Protein AF-A0A920VVQ1-F1 (afdb_monomer)

Radius of gyration: 16.25 Å; Cα contacts (8 Å, |Δi|>4): 184; chains: 1; bounding box: 41×33×40 Å

Secondary structure (DSSP, 8-state):
-HHHHHHHHHHHHHHSHHHHHHHHHHHHHHHHHHHHHHTTT--BGGGS-SSSEEEEE-TTSS--HHHHHHHHHHTT---EE---TT--S-TTT-SEEEEE-HHHHHTT--HHHHHHHHHHHHHTT--

Sequence (127 aa):
MHVIAAKAVCFKEALEPEFTSYQTQVLKNANTMCQVFQERGVEIVSKGTKNHMFLVDLINKEITGKDVEESLGRANITLNKNAVPNDPQSRFVTSGLRIGTPAITTRGFKEKEASQVAKWIWMCLKI

Nearest PDB structures (foldseek):
  1eqb-assembly2_D  TM=9.821E-01  e=5.594E-17  Escherichia coli
  1dfo-assembly1_B  TM=9.816E-01  e=6.387E-17  Escherichia coli
  3gbx-assembly1_A  TM=9.906E-01  e=1.512E-16  Salmonella enterica subsp. enterica serovar Typhimurium
  3gbx-assembly1_B  TM=9.900E-01  e=2.933E-16  Salmonella enterica subsp. enterica serovar Typhimurium
  5vc2-assembly1_B  TM=9.784E-01  e=1.699E-13  Helicobacter pylori G27

Structure (mmCIF, N/CA/C/O backbone):
data_AF-A0A920VVQ1-F1
#
_entry.id   AF-A0A920VVQ1-F1
#
loop_
_atom_site.group_PDB
_atom_site.id
_atom_site.type_symbol
_atom_site.label_atom_id
_atom_site.label_alt_id
_atom_site.label_comp_id
_atom_site.label_asym_id
_atom_site.label_entity_id
_atom_site.label_seq_id
_atom_site.pdbx_PDB_ins_code
_atom_site.Cartn_x
_atom_site.Cartn_y
_atom_site.Cartn_z
_atom_site.occupancy
_atom_site.B_iso_or_equiv
_atom_site.auth_seq_id
_atom_site.auth_comp_id
_atom_site.auth_asym_id
_atom_site.auth_atom_id
_atom_site.pdbx_PDB_model_num
ATOM 1 N N . MET A 1 1 ? -26.927 21.850 2.075 1.00 74.94 1 MET A N 1
ATOM 2 C CA . MET A 1 1 ? -27.135 21.350 3.457 1.00 74.94 1 MET A CA 1
ATOM 3 C C . MET A 1 1 ? -26.804 19.865 3.629 1.00 74.94 1 MET A C 1
ATOM 5 O O . MET A 1 1 ? -26.037 19.568 4.530 1.00 74.94 1 MET A O 1
ATOM 9 N N . HIS A 1 2 ? -27.280 18.944 2.776 1.00 95.88 2 HIS A N 1
ATOM 10 C CA . HIS A 1 2 ? -27.042 17.492 2.939 1.00 95.88 2 HIS A CA 1
ATOM 11 C C . HIS A 1 2 ? -25.552 17.080 3.025 1.00 95.88 2 HIS A C 1
ATOM 13 O O . HIS A 1 2 ? -25.189 16.307 3.904 1.00 95.88 2 HIS A O 1
ATOM 19 N N . VAL A 1 3 ?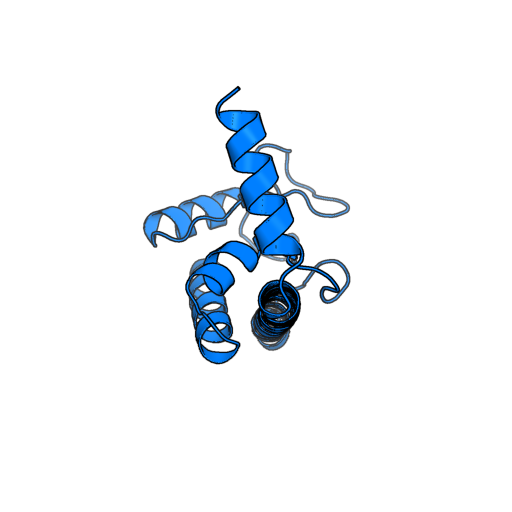 -24.659 17.657 2.204 1.00 97.94 3 VAL A N 1
ATOM 20 C CA . VAL A 1 3 ? -23.204 17.376 2.279 1.00 97.94 3 VAL A CA 1
ATOM 21 C C . VAL A 1 3 ? -22.576 17.861 3.591 1.00 97.94 3 VAL A C 1
ATOM 23 O O . VAL A 1 3 ? -21.662 17.228 4.109 1.00 97.94 3 VAL A O 1
ATOM 26 N N . ILE A 1 4 ? -23.054 18.982 4.142 1.00 98.31 4 ILE A N 1
ATOM 27 C CA . ILE A 1 4 ? -22.541 19.523 5.411 1.00 98.31 4 ILE A CA 1
ATOM 28 C C . ILE A 1 4 ? -22.903 18.571 6.552 1.00 98.31 4 ILE A C 1
ATOM 30 O O . ILE A 1 4 ? -22.038 18.226 7.351 1.00 98.31 4 ILE A O 1
ATOM 34 N N . ALA A 1 5 ? -24.149 18.089 6.575 1.00 98.25 5 ALA A N 1
ATOM 35 C CA . ALA A 1 5 ? -24.589 17.091 7.543 1.00 98.25 5 ALA A CA 1
ATOM 36 C C . ALA A 1 5 ? -23.775 15.789 7.430 1.00 98.25 5 ALA A C 1
ATOM 38 O O . ALA A 1 5 ? -23.293 15.288 8.440 1.00 98.25 5 ALA A O 1
ATOM 39 N N . ALA A 1 6 ? -23.535 15.290 6.211 1.00 98.38 6 ALA A N 1
ATOM 40 C CA . ALA A 1 6 ? -22.703 14.104 5.997 1.00 98.38 6 ALA A CA 1
ATOM 41 C C . ALA A 1 6 ? -21.269 14.288 6.529 1.00 98.38 6 ALA A C 1
ATOM 43 O O . ALA A 1 6 ? -20.757 13.423 7.231 1.00 98.38 6 ALA A O 1
ATOM 44 N N . LYS A 1 7 ? -20.637 15.444 6.275 1.00 98.25 7 LYS A N 1
ATOM 45 C CA . LYS A 1 7 ? -19.305 15.753 6.824 1.00 98.25 7 LYS A CA 1
ATOM 46 C C . LYS A 1 7 ? -19.299 15.788 8.353 1.00 98.25 7 LYS A C 1
ATOM 48 O O . LYS A 1 7 ? -18.347 15.301 8.950 1.00 98.25 7 LYS A O 1
ATOM 53 N N . ALA A 1 8 ? -20.346 16.330 8.980 1.00 98.44 8 ALA A N 1
ATOM 54 C CA . ALA A 1 8 ? -20.471 16.331 10.438 1.00 98.44 8 ALA A CA 1
ATOM 55 C C . ALA A 1 8 ? -20.513 14.902 11.009 1.00 98.44 8 ALA A C 1
ATOM 57 O O . ALA A 1 8 ? -19.852 14.632 12.009 1.00 98.44 8 ALA A O 1
ATOM 58 N N . VAL A 1 9 ? -21.215 13.979 10.339 1.00 98.31 9 VAL A N 1
ATOM 59 C CA . VAL A 1 9 ? -21.207 12.549 10.696 1.00 98.31 9 VAL A CA 1
ATOM 60 C C . VAL A 1 9 ? -19.803 11.958 10.550 1.00 98.31 9 VAL A C 1
ATOM 62 O O . VAL A 1 9 ? -19.305 11.371 11.505 1.00 98.31 9 VAL A O 1
ATOM 65 N N . CYS A 1 10 ? -19.118 12.190 9.424 1.00 98.19 10 CYS A N 1
ATOM 66 C CA . CYS A 1 10 ? -17.750 11.695 9.228 1.00 98.19 10 CYS A CA 1
ATOM 67 C C . CYS A 1 10 ? -16.769 12.222 10.288 1.00 98.19 10 CYS A C 1
ATOM 69 O O . CYS A 1 10 ? -15.900 11.481 10.735 1.00 98.19 10 CYS A O 1
ATOM 71 N N . PHE A 1 11 ? -16.889 13.489 10.702 1.00 98.50 11 PHE A N 1
ATOM 72 C CA . PHE A 1 11 ? -16.040 14.041 11.762 1.00 98.50 11 PHE A CA 1
ATOM 73 C C . PHE A 1 11 ? -16.333 13.423 13.124 1.00 98.50 11 PHE A C 1
ATOM 75 O O . PHE A 1 1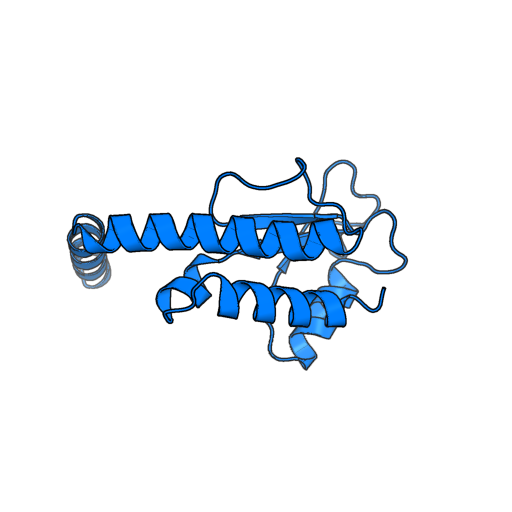1 ? -15.394 13.182 13.874 1.00 98.50 11 PHE A O 1
ATOM 82 N N . LYS A 1 12 ? -17.604 13.138 13.431 1.00 98.25 12 LYS A N 1
ATOM 83 C CA . LYS A 1 12 ? -17.960 12.405 14.646 1.00 98.25 12 LYS A CA 1
ATOM 84 C C . LYS A 1 12 ? -17.321 11.014 14.640 1.00 98.25 12 LYS A C 1
ATOM 86 O O . LYS A 1 12 ? -16.611 10.692 15.579 1.00 98.25 12 LYS A O 1
ATOM 91 N N . GLU A 1 13 ? -17.507 10.240 13.570 1.00 98.12 13 GLU A N 1
ATOM 92 C CA . GLU A 1 13 ? -16.910 8.901 13.436 1.00 98.12 13 GLU A CA 1
ATOM 93 C C . GLU A 1 13 ? -15.378 8.935 13.525 1.00 98.12 13 GLU A C 1
ATOM 95 O O . GLU A 1 13 ? -14.778 8.069 14.151 1.00 98.12 13 GLU A O 1
ATOM 100 N N . ALA A 1 14 ? -14.736 9.959 12.952 1.00 98.19 14 ALA A N 1
ATOM 101 C CA . ALA A 1 14 ? -13.284 10.116 12.997 1.00 98.19 14 ALA A CA 1
ATOM 102 C C . ALA A 1 14 ? -12.723 10.408 14.404 1.00 98.19 14 ALA A C 1
ATOM 104 O O . ALA A 1 14 ? -11.525 10.222 14.622 1.00 98.19 14 ALA A O 1
ATOM 105 N N . LEU A 1 15 ? -13.559 10.880 15.336 1.00 98.31 15 LEU A N 1
ATOM 106 C CA . LEU A 1 15 ? -13.185 11.135 16.730 1.00 98.31 15 LEU A CA 1
ATOM 107 C C . LEU A 1 15 ? -13.347 9.902 17.631 1.00 98.31 15 LEU A C 1
ATOM 109 O O . LEU A 1 15 ? -12.851 9.919 18.757 1.00 98.31 15 LEU A O 1
ATOM 113 N N . GLU A 1 16 ? -14.009 8.844 17.159 1.00 98.31 16 GLU A N 1
ATOM 114 C CA . GLU A 1 16 ? -14.215 7.627 17.945 1.00 98.31 16 GLU A CA 1
ATOM 115 C C . GLU A 1 16 ? -12.901 6.815 18.083 1.00 98.31 16 GLU A C 1
ATOM 117 O O . GLU A 1 16 ? -12.086 6.769 17.147 1.00 98.31 16 GLU A O 1
ATOM 122 N N . PRO A 1 17 ? -12.656 6.134 19.221 1.00 98.25 17 PRO A N 1
ATOM 123 C CA . PRO A 1 17 ? -11.448 5.325 19.441 1.00 98.25 17 PRO A CA 1
ATOM 124 C C . PRO A 1 17 ? -11.209 4.248 18.368 1.00 98.25 17 PRO A C 1
ATOM 126 O O . PRO A 1 17 ? -10.066 3.932 18.010 1.00 98.25 17 PRO A O 1
ATOM 129 N N . GLU A 1 18 ? -12.284 3.701 17.810 1.00 97.56 18 GLU A N 1
ATOM 130 C CA . GLU A 1 18 ? -12.266 2.711 16.737 1.00 97.56 18 GLU A CA 1
ATOM 131 C C . GLU A 1 18 ? -11.617 3.272 15.471 1.00 97.56 18 GLU A C 1
ATOM 133 O O . GLU A 1 18 ? -10.914 2.536 14.774 1.00 97.56 18 GLU A O 1
ATOM 138 N N . PHE A 1 19 ? -11.763 4.572 15.193 1.00 98.38 19 PHE A N 1
ATOM 139 C CA . PHE A 1 19 ? -11.121 5.204 14.042 1.00 98.38 19 PHE A CA 1
ATOM 140 C C . PHE A 1 19 ? -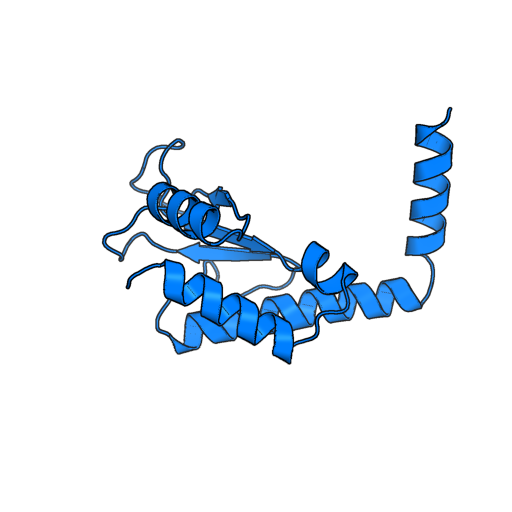9.597 5.250 14.197 1.00 98.38 19 PHE A C 1
ATOM 142 O O . PHE A 1 19 ? -8.864 5.022 13.234 1.00 98.38 19 PHE A O 1
ATOM 149 N N . THR A 1 20 ? -9.093 5.443 15.420 1.00 98.19 20 THR A N 1
ATOM 150 C CA . THR A 1 20 ? -7.648 5.355 15.710 1.00 98.19 20 THR A CA 1
ATOM 151 C C . THR A 1 20 ? -7.124 3.934 15.486 1.00 98.19 20 THR A C 1
ATOM 153 O O . THR A 1 20 ? -6.062 3.735 14.882 1.00 98.19 20 THR A O 1
ATOM 156 N N . SER A 1 21 ? -7.892 2.929 15.913 1.00 98.25 21 SER A N 1
ATOM 157 C CA . SER A 1 21 ? -7.571 1.517 15.669 1.00 98.25 21 SER A CA 1
ATOM 158 C C . SER A 1 21 ? -7.577 1.192 14.171 1.00 98.25 21 SER A C 1
ATOM 160 O O . SER A 1 21 ? -6.648 0.554 13.669 1.00 98.25 21 SER A O 1
ATOM 162 N N . TYR A 1 22 ? -8.568 1.702 13.436 1.00 98.56 22 TYR A N 1
ATOM 163 C CA . TYR A 1 22 ? -8.659 1.599 11.981 1.00 98.56 22 TYR A CA 1
ATOM 164 C C . TYR A 1 22 ? -7.439 2.222 11.288 1.00 98.56 22 TYR A C 1
ATOM 166 O O . TYR A 1 22 ? -6.787 1.550 10.491 1.00 98.56 22 TYR A O 1
ATOM 174 N N . GLN A 1 23 ? -7.058 3.454 11.633 1.00 98.62 23 GLN A N 1
ATOM 175 C CA . GLN A 1 23 ? -5.900 4.125 11.028 1.00 98.62 23 GLN A CA 1
ATOM 176 C C . GLN A 1 23 ? -4.586 3.398 11.335 1.00 98.62 23 GLN A C 1
ATOM 178 O O . GLN A 1 23 ? -3.718 3.288 10.469 1.00 98.62 23 GLN A O 1
ATOM 183 N N . THR A 1 24 ? -4.457 2.822 12.532 1.00 98.56 24 THR A N 1
ATOM 184 C CA . THR A 1 24 ? -3.319 1.957 12.870 1.00 98.56 24 THR A CA 1
ATOM 185 C C . THR A 1 24 ? -3.276 0.727 11.958 1.00 98.56 24 THR A C 1
ATOM 187 O O . THR A 1 24 ? -2.212 0.373 11.448 1.00 98.56 24 THR A O 1
ATOM 190 N N . GLN A 1 25 ? -4.425 0.098 11.689 1.00 98.81 25 GLN A N 1
ATOM 191 C CA . GLN A 1 25 ? -4.511 -1.038 10.770 1.00 98.81 25 GLN A CA 1
ATOM 192 C C . GLN A 1 25 ? -4.198 -0.645 9.318 1.00 98.81 25 GLN A C 1
ATOM 194 O O . GLN A 1 25 ? -3.526 -1.404 8.621 1.00 98.81 25 GLN A O 1
ATOM 199 N N . VAL A 1 26 ? -4.603 0.549 8.869 1.00 98.88 26 VAL A N 1
ATOM 200 C CA . VAL A 1 26 ? -4.259 1.083 7.537 1.00 98.88 26 VAL A CA 1
ATOM 201 C C . VAL A 1 26 ? -2.739 1.12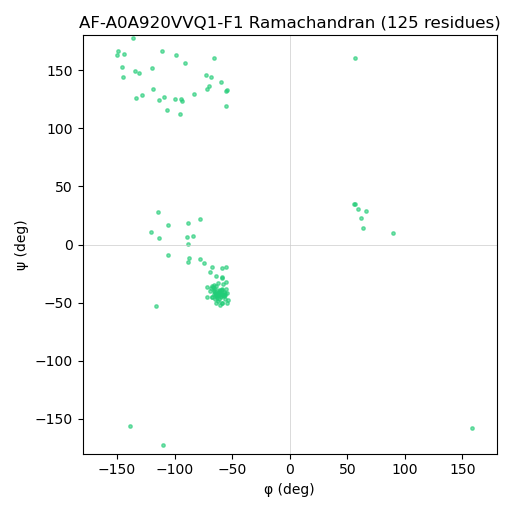1 7.351 1.00 98.88 26 VAL A C 1
ATOM 203 O O . VAL A 1 26 ? -2.233 0.644 6.330 1.00 98.88 26 VAL A O 1
ATOM 206 N N . LEU A 1 27 ? -2.007 1.629 8.350 1.00 98.69 27 LEU A N 1
ATOM 207 C CA . LEU A 1 27 ? -0.541 1.686 8.331 1.00 98.69 27 LEU A CA 1
ATOM 208 C C . LEU A 1 27 ? 0.094 0.293 8.364 1.00 98.69 27 LEU A C 1
ATOM 210 O O . LEU A 1 27 ? 1.041 0.037 7.617 1.00 98.69 27 LEU A O 1
ATOM 214 N N . LYS A 1 28 ? -0.419 -0.618 9.200 1.00 98.75 28 LYS A N 1
ATOM 215 C CA . LYS A 1 28 ? 0.061 -2.009 9.255 1.00 98.75 28 LYS A CA 1
ATOM 216 C C . LYS A 1 28 ? -0.091 -2.694 7.903 1.00 98.75 28 LYS A C 1
ATOM 218 O O . LYS A 1 28 ? 0.890 -3.193 7.365 1.00 98.75 28 LYS A O 1
ATOM 223 N N . ASN A 1 29 ? -1.279 -2.609 7.307 1.00 98.88 29 ASN A N 1
ATOM 224 C CA . ASN A 1 29 ? -1.558 -3.176 5.993 1.00 98.88 29 ASN A CA 1
ATOM 225 C C . ASN A 1 29 ? -0.628 -2.591 4.920 1.00 98.88 29 ASN A C 1
ATOM 227 O O . ASN A 1 29 ? -0.104 -3.344 4.104 1.00 98.88 29 ASN A O 1
ATOM 231 N N . ALA A 1 30 ? -0.382 -1.274 4.924 1.00 98.75 30 ALA A N 1
ATOM 232 C CA . ALA A 1 30 ? 0.503 -0.642 3.942 1.00 98.75 30 ALA A CA 1
ATOM 233 C C . ALA A 1 30 ? 1.944 -1.164 4.059 1.00 98.75 30 ALA A C 1
ATOM 235 O O . ALA A 1 30 ? 2.547 -1.534 3.052 1.00 98.75 30 ALA A O 1
ATOM 236 N N . ASN A 1 31 ? 2.464 -1.279 5.284 1.00 98.50 31 ASN A N 1
ATOM 237 C CA . ASN A 1 31 ? 3.789 -1.845 5.537 1.00 98.50 31 ASN A CA 1
ATOM 238 C C . ASN A 1 31 ? 3.878 -3.326 5.147 1.00 98.50 31 ASN A C 1
ATOM 240 O O . ASN A 1 31 ? 4.839 -3.723 4.492 1.00 98.50 31 ASN A O 1
ATOM 244 N N . THR A 1 32 ? 2.868 -4.132 5.481 1.00 98.62 32 THR A N 1
ATOM 245 C CA . THR A 1 32 ? 2.816 -5.546 5.084 1.00 98.62 32 THR A CA 1
ATOM 246 C C . THR A 1 32 ? 2.804 -5.706 3.566 1.00 98.62 32 THR A C 1
ATOM 248 O O . THR A 1 32 ? 3.512 -6.556 3.032 1.00 98.62 32 THR A O 1
ATOM 251 N N . MET A 1 33 ? 2.033 -4.886 2.846 1.00 98.62 33 MET A N 1
ATOM 252 C CA . MET A 1 33 ? 2.029 -4.926 1.384 1.00 98.62 33 MET A CA 1
ATOM 253 C C . MET A 1 33 ? 3.393 -4.525 0.809 1.00 98.62 33 MET A C 1
ATOM 255 O O . MET A 1 33 ? 3.885 -5.233 -0.064 1.00 98.62 33 MET A O 1
ATOM 259 N N . CYS A 1 34 ? 4.040 -3.466 1.319 1.00 98.12 34 CYS A N 1
ATOM 260 C CA . CYS A 1 34 ? 5.405 -3.094 0.919 1.00 98.12 34 CYS A CA 1
ATOM 261 C C . CYS A 1 34 ? 6.391 -4.260 1.065 1.00 98.12 34 CYS A C 1
ATOM 263 O O . CYS A 1 34 ? 7.125 -4.553 0.123 1.00 98.12 34 CYS A O 1
ATOM 265 N N . GLN A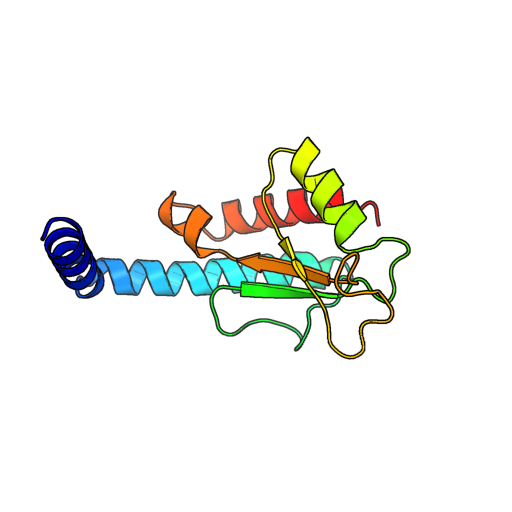 1 35 ? 6.378 -4.945 2.213 1.00 98.00 35 GLN A N 1
ATOM 266 C CA . GLN A 1 35 ? 7.264 -6.083 2.479 1.00 98.00 35 GLN A CA 1
ATOM 267 C C . GLN A 1 35 ? 7.097 -7.189 1.433 1.00 98.00 35 GLN A C 1
ATOM 269 O O . GLN A 1 35 ? 8.088 -7.675 0.899 1.00 98.00 35 GLN A O 1
ATOM 274 N N . VAL A 1 36 ? 5.856 -7.517 1.055 1.00 98.06 36 VAL A N 1
ATOM 275 C CA . VAL A 1 36 ? 5.576 -8.527 0.018 1.00 98.06 36 VAL A CA 1
ATOM 276 C C . VAL A 1 36 ? 6.251 -8.192 -1.314 1.00 98.06 36 VAL A C 1
ATOM 278 O O . VAL A 1 36 ? 6.764 -9.102 -1.969 1.00 98.06 36 VAL A O 1
ATOM 281 N N . PHE A 1 37 ? 6.254 -6.920 -1.722 1.00 96.88 37 PHE A N 1
ATOM 282 C CA . PHE A 1 37 ? 6.926 -6.473 -2.947 1.00 96.88 37 PHE A CA 1
ATOM 283 C C . PHE A 1 37 ? 8.453 -6.496 -2.806 1.00 96.88 37 PHE A C 1
ATOM 285 O O . PHE A 1 37 ? 9.137 -7.019 -3.686 1.00 96.88 37 PHE A O 1
ATOM 292 N N . GLN A 1 38 ? 8.984 -5.998 -1.687 1.00 96.00 38 GLN A N 1
ATOM 293 C CA . GLN A 1 38 ? 10.428 -5.961 -1.427 1.00 96.00 38 GLN A CA 1
ATOM 294 C C . GLN A 1 38 ? 11.044 -7.366 -1.370 1.00 96.00 38 GLN A C 1
ATOM 296 O O . GLN A 1 38 ? 12.071 -7.612 -1.997 1.00 96.00 38 GLN A O 1
ATOM 301 N N . GLU A 1 39 ? 10.376 -8.318 -0.712 1.00 96.69 39 GLU A N 1
ATOM 302 C CA . GLU A 1 39 ? 10.764 -9.739 -0.679 1.00 96.69 39 GLU A CA 1
ATOM 303 C C . GLU A 1 39 ? 10.836 -10.381 -2.073 1.00 96.69 39 GLU A C 1
ATOM 305 O O . GLU A 1 39 ? 11.468 -11.420 -2.247 1.00 96.69 39 GLU A O 1
ATOM 310 N N . ARG A 1 40 ? 10.180 -9.781 -3.073 1.00 94.44 40 ARG A N 1
ATOM 311 C CA . ARG A 1 40 ? 10.117 -10.262 -4.462 1.00 94.44 40 ARG A CA 1
ATOM 312 C C . ARG A 1 40 ? 10.977 -9.432 -5.414 1.00 94.44 40 ARG A C 1
ATOM 314 O O . ARG A 1 40 ? 10.775 -9.490 -6.624 1.00 94.44 40 ARG A O 1
ATOM 321 N N . GLY A 1 41 ? 11.916 -8.646 -4.884 1.00 92.56 41 GLY A N 1
ATOM 322 C CA . GLY A 1 41 ? 12.847 -7.853 -5.692 1.00 92.56 41 GLY A CA 1
ATOM 323 C C . GLY A 1 41 ? 12.165 -6.739 -6.491 1.00 92.56 41 GLY A C 1
ATOM 324 O O . GLY A 1 41 ? 12.612 -6.396 -7.591 1.00 92.56 41 GLY A O 1
ATOM 325 N N . VAL A 1 42 ? 11.049 -6.214 -5.978 1.00 93.69 42 VAL A N 1
ATOM 326 C CA . VAL A 1 42 ? 10.374 -5.041 -6.537 1.00 93.69 42 VAL A CA 1
ATOM 327 C C . VAL A 1 42 ? 10.748 -3.815 -5.716 1.00 93.69 42 VAL A C 1
ATOM 329 O O . VAL A 1 42 ? 10.566 -3.785 -4.498 1.00 93.69 42 VAL A O 1
ATOM 332 N N . GLU A 1 43 ? 11.261 -2.800 -6.404 1.00 94.75 43 GLU A N 1
ATOM 333 C CA . GLU A 1 43 ? 11.666 -1.545 -5.788 1.00 94.75 43 GLU A CA 1
ATOM 334 C C . GLU A 1 43 ? 10.442 -0.732 -5.359 1.00 94.75 43 GLU A C 1
ATOM 336 O O . GLU A 1 43 ? 9.473 -0.557 -6.104 1.00 94.75 43 GLU A O 1
ATOM 341 N N . ILE A 1 44 ? 10.499 -0.223 -4.130 1.00 97.12 44 ILE A N 1
ATOM 342 C CA . ILE A 1 44 ? 9.512 0.707 -3.585 1.00 97.12 44 ILE A CA 1
ATOM 343 C C . ILE A 1 44 ? 10.187 2.065 -3.475 1.00 97.12 44 ILE A C 1
ATOM 345 O O . ILE A 1 44 ? 11.233 2.190 -2.829 1.00 97.12 44 ILE A O 1
ATOM 349 N N . VAL A 1 45 ? 9.577 3.101 -4.053 1.00 96.12 45 VAL A N 1
ATOM 350 C CA . VAL A 1 45 ? 10.077 4.475 -3.919 1.00 96.12 45 VAL A CA 1
ATOM 351 C C . VAL A 1 45 ? 10.214 4.793 -2.433 1.00 96.12 45 VAL A C 1
ATOM 353 O O . VAL A 1 45 ? 9.310 4.519 -1.647 1.00 96.12 45 VAL A O 1
ATOM 356 N N . SER A 1 46 ? 11.351 5.363 -2.028 1.00 95.00 46 SER A N 1
ATOM 357 C CA . SER A 1 46 ? 11.710 5.637 -0.623 1.00 95.00 46 SER A CA 1
ATOM 358 C C . SER A 1 46 ? 11.876 4.409 0.293 1.00 95.00 46 SER A C 1
ATOM 360 O O . SER A 1 46 ? 11.997 4.567 1.507 1.00 95.00 46 SER A O 1
ATOM 362 N N . LYS A 1 47 ? 11.978 3.198 -0.279 1.00 95.44 47 LYS A N 1
ATOM 363 C CA . LYS A 1 47 ? 12.288 1.926 0.407 1.00 95.44 47 LYS A CA 1
ATOM 364 C C . LYS A 1 47 ? 11.265 1.494 1.466 1.00 95.44 47 LYS A C 1
ATOM 366 O O . LYS A 1 47 ? 11.592 0.717 2.362 1.00 95.44 47 LYS A O 1
ATOM 371 N N . GLY A 1 48 ? 10.028 1.974 1.369 1.00 95.50 48 GLY A N 1
ATOM 372 C CA . GLY A 1 48 ? 8.943 1.608 2.276 1.00 95.50 48 GLY A CA 1
ATOM 373 C C . GLY A 1 48 ? 7.835 2.654 2.296 1.00 95.50 48 GLY A C 1
ATOM 374 O O . GLY A 1 48 ? 7.686 3.440 1.363 1.00 95.50 48 GLY A O 1
ATOM 375 N N . THR A 1 49 ? 7.054 2.676 3.376 1.00 97.94 49 THR A N 1
ATOM 376 C CA . THR A 1 49 ? 6.031 3.702 3.598 1.00 97.94 49 THR A CA 1
ATOM 377 C C . THR A 1 49 ? 5.878 4.041 5.075 1.00 97.94 49 THR A C 1
ATOM 379 O O . THR A 1 49 ? 6.141 3.228 5.954 1.00 97.94 49 THR A O 1
ATOM 382 N N . LYS A 1 50 ? 5.448 5.274 5.347 1.00 97.06 50 LYS A N 1
ATOM 383 C CA . LYS A 1 50 ? 5.066 5.760 6.683 1.00 97.06 50 LYS A CA 1
ATOM 384 C C . LYS A 1 50 ? 3.611 6.234 6.724 1.00 97.06 50 LYS A C 1
ATOM 386 O O . LYS A 1 50 ? 3.203 6.892 7.675 1.00 97.06 50 LYS A O 1
ATOM 391 N N . ASN A 1 51 ? 2.843 5.960 5.671 1.00 97.94 51 ASN A N 1
ATOM 392 C CA . ASN A 1 51 ? 1.450 6.367 5.554 1.00 97.94 51 ASN A CA 1
ATOM 393 C C . ASN A 1 51 ? 0.609 5.232 4.937 1.00 97.94 51 ASN A C 1
ATOM 395 O O . ASN A 1 51 ? 0.934 4.056 5.067 1.00 97.94 51 ASN A O 1
ATOM 399 N N . HIS A 1 52 ? -0.515 5.584 4.324 1.00 98.31 52 HIS A N 1
ATOM 400 C CA . HIS A 1 52 ? -1.520 4.657 3.813 1.00 98.31 52 HIS A CA 1
ATOM 401 C C . HIS A 1 52 ? -1.273 4.182 2.372 1.00 98.31 52 HIS A C 1
ATOM 403 O O . HIS A 1 52 ? -2.104 3.455 1.824 1.00 98.31 52 HIS A O 1
ATOM 409 N N . MET A 1 53 ? -0.198 4.636 1.725 1.00 98.12 53 MET A N 1
ATOM 410 C CA . MET A 1 53 ? 0.112 4.312 0.337 1.00 98.12 53 MET A CA 1
ATOM 411 C C . MET A 1 53 ? 1.613 4.160 0.093 1.00 98.12 53 MET A C 1
ATOM 413 O O . MET A 1 53 ? 2.440 4.603 0.885 1.00 98.12 53 MET A O 1
ATOM 417 N N . PHE A 1 54 ? 1.968 3.556 -1.032 1.00 98.19 54 PHE A N 1
ATOM 418 C CA . PHE A 1 54 ? 3.341 3.459 -1.511 1.00 98.19 54 PHE A CA 1
ATOM 419 C C . PHE A 1 54 ? 3.372 3.414 -3.040 1.00 98.19 54 PHE A C 1
ATOM 421 O O . PHE A 1 54 ? 2.348 3.184 -3.693 1.00 98.19 54 PHE A O 1
ATOM 428 N N . LEU A 1 55 ? 4.551 3.675 -3.602 1.00 97.56 55 LEU A N 1
ATOM 429 C CA . LEU A 1 55 ? 4.798 3.650 -5.039 1.00 97.56 55 LEU A CA 1
ATOM 430 C C . LEU A 1 55 ? 5.743 2.502 -5.367 1.00 97.56 55 LEU A C 1
ATOM 432 O O . LEU A 1 55 ? 6.843 2.425 -4.821 1.00 97.56 55 LEU A O 1
ATOM 436 N N . VAL A 1 56 ? 5.299 1.636 -6.267 1.00 96.88 56 VAL A N 1
ATOM 437 C CA . VAL A 1 56 ? 6.134 0.621 -6.906 1.00 96.88 56 VAL A CA 1
ATOM 438 C C . VAL A 1 56 ? 6.866 1.271 -8.077 1.00 96.88 56 VAL A C 1
ATOM 440 O O . VAL A 1 56 ? 6.222 1.923 -8.902 1.00 96.88 56 VAL A O 1
ATOM 443 N N . ASP A 1 57 ? 8.183 1.086 -8.136 1.00 96.31 57 ASP A N 1
ATOM 444 C CA . ASP A 1 57 ? 9.043 1.540 -9.229 1.00 96.31 57 ASP A CA 1
ATOM 445 C C . ASP A 1 57 ? 9.215 0.425 -10.273 1.00 96.31 57 ASP A C 1
ATOM 447 O O . ASP A 1 57 ? 9.616 -0.699 -9.957 1.00 96.31 57 ASP A O 1
ATOM 451 N N . LEU A 1 58 ? 8.869 0.740 -11.522 1.00 94.94 58 LEU A N 1
ATOM 452 C CA . LEU A 1 58 ? 8.922 -0.159 -12.671 1.00 94.94 58 LEU A CA 1
ATOM 453 C C . LEU A 1 58 ? 9.972 0.271 -13.709 1.00 94.94 58 LEU A C 1
ATOM 455 O O . LEU A 1 58 ? 10.049 -0.370 -14.749 1.00 94.94 58 LEU A O 1
ATOM 459 N N . ILE A 1 59 ? 10.797 1.300 -13.457 1.00 93.25 59 ILE A N 1
ATOM 460 C CA . ILE A 1 59 ? 11.790 1.809 -14.432 1.00 93.25 59 ILE A CA 1
ATOM 461 C C . ILE A 1 59 ? 12.711 0.691 -14.937 1.00 93.25 59 ILE A C 1
ATOM 463 O O . ILE A 1 59 ? 12.998 0.606 -16.126 1.00 93.25 59 ILE A O 1
ATOM 467 N N . ASN A 1 60 ? 13.153 -0.186 -14.035 1.00 87.75 60 ASN A N 1
ATOM 468 C CA . ASN A 1 60 ? 14.064 -1.291 -14.353 1.00 87.75 60 ASN A CA 1
ATOM 469 C C . ASN A 1 60 ? 13.330 -2.572 -14.791 1.00 87.75 60 ASN A C 1
ATOM 471 O O . ASN A 1 60 ? 13.886 -3.667 -14.688 1.00 87.75 60 ASN A O 1
ATOM 475 N N . LYS A 1 61 ? 12.062 -2.468 -15.198 1.00 88.12 61 LYS A N 1
ATOM 476 C CA . LYS A 1 61 ? 11.232 -3.585 -15.659 1.00 88.12 61 LYS A CA 1
ATOM 477 C C . LYS A 1 61 ? 10.797 -3.325 -17.102 1.00 88.12 61 LYS A C 1
ATOM 479 O O . LYS A 1 61 ? 10.626 -2.185 -17.513 1.00 88.12 61 LYS A O 1
ATOM 484 N N . GLU A 1 62 ? 10.558 -4.386 -17.867 1.00 87.94 62 GLU A N 1
ATOM 485 C CA . GLU A 1 62 ? 10.112 -4.295 -19.271 1.00 87.94 62 GLU A CA 1
ATOM 486 C C . GLU A 1 62 ? 8.610 -3.962 -19.417 1.00 87.94 62 GLU A C 1
ATOM 488 O O . GLU A 1 62 ? 7.990 -4.257 -20.435 1.00 87.94 62 GLU A O 1
ATOM 493 N N . ILE A 1 63 ? 8.001 -3.368 -18.387 1.00 92.12 63 ILE A N 1
ATOM 494 C CA . ILE A 1 63 ? 6.568 -3.065 -18.316 1.00 92.12 63 ILE A CA 1
ATOM 495 C C . ILE A 1 63 ? 6.357 -1.616 -17.894 1.00 92.12 63 ILE A C 1
ATOM 497 O O . ILE A 1 63 ? 7.106 -1.076 -17.080 1.00 92.12 63 ILE A O 1
ATOM 501 N N . THR A 1 64 ? 5.291 -0.994 -18.390 1.00 94.06 64 THR A N 1
ATOM 502 C CA . THR A 1 64 ? 4.915 0.363 -17.983 1.00 94.06 64 THR A CA 1
ATOM 503 C C . THR A 1 64 ? 3.808 0.358 -16.932 1.00 94.06 64 THR A C 1
ATOM 505 O O . THR A 1 64 ? 3.071 -0.618 -16.767 1.00 94.06 64 THR A O 1
ATOM 508 N N . GLY A 1 65 ? 3.626 1.488 -16.244 1.00 94.38 65 GLY A N 1
ATOM 509 C CA . GLY A 1 65 ? 2.498 1.673 -15.330 1.00 94.38 65 GLY A CA 1
ATOM 510 C C . GLY A 1 65 ? 1.147 1.500 -16.034 1.00 94.38 65 GLY A C 1
ATOM 511 O O . GLY A 1 65 ? 0.215 0.954 -15.446 1.00 94.38 65 GLY A O 1
ATOM 512 N N . LYS A 1 66 ? 1.047 1.901 -17.309 1.00 94.25 66 LYS A N 1
ATOM 513 C CA . LYS A 1 66 ? -0.148 1.697 -18.140 1.00 94.25 66 LYS A CA 1
ATOM 514 C C . LYS A 1 66 ? -0.433 0.216 -18.399 1.00 94.25 66 LYS A C 1
ATOM 516 O O . LYS A 1 66 ? -1.567 -0.209 -18.192 1.00 94.25 66 LYS A O 1
ATOM 521 N N . ASP A 1 67 ? 0.572 -0.566 -18.784 1.00 94.56 67 ASP A N 1
ATOM 522 C CA . ASP A 1 67 ? 0.391 -2.002 -19.056 1.00 94.56 67 ASP A CA 1
ATOM 523 C C . ASP A 1 67 ? -0.091 -2.747 -17.806 1.00 94.56 67 ASP A C 1
ATOM 525 O O . ASP A 1 67 ? -0.980 -3.605 -17.861 1.00 94.56 67 ASP A O 1
ATOM 529 N N . VAL A 1 68 ? 0.477 -2.381 -16.655 1.00 95.00 68 VAL A N 1
ATOM 530 C CA . VAL A 1 68 ? 0.118 -2.944 -15.353 1.00 95.00 68 VAL A CA 1
ATOM 531 C C . VAL A 1 68 ? -1.298 -2.543 -14.944 1.00 95.00 68 VAL A C 1
ATOM 533 O O . VAL A 1 68 ? -2.069 -3.407 -14.527 1.00 95.00 68 VAL A O 1
ATOM 536 N N . GLU A 1 69 ? -1.673 -1.271 -15.095 1.00 94.94 69 GLU A N 1
ATOM 537 C CA . GLU A 1 69 ? -3.030 -0.777 -14.817 1.00 94.94 69 GLU A CA 1
ATOM 538 C C . GLU A 1 69 ? -4.085 -1.537 -15.642 1.00 94.94 69 GLU A C 1
ATOM 540 O O . GLU A 1 69 ? -5.086 -1.998 -15.090 1.00 94.94 69 GLU A O 1
ATOM 545 N N . GLU A 1 70 ? -3.835 -1.766 -16.934 1.00 94.88 70 GLU A N 1
ATOM 546 C CA . GLU A 1 70 ? -4.720 -2.557 -17.801 1.00 94.88 70 GLU A CA 1
ATOM 547 C C . GLU A 1 70 ? -4.778 -4.039 -17.391 1.00 94.88 70 GLU A C 1
ATOM 549 O O . GLU A 1 70 ? -5.843 -4.664 -17.425 1.00 94.88 70 GLU A O 1
ATOM 554 N N . SER A 1 71 ? -3.644 -4.620 -16.985 1.00 95.69 71 SER A N 1
ATOM 555 C CA . SER A 1 71 ? -3.564 -6.003 -16.492 1.00 95.69 71 SER A CA 1
ATOM 556 C C . SER A 1 71 ? -4.372 -6.216 -15.220 1.00 95.69 71 SER A C 1
ATOM 558 O O . SER A 1 71 ? -5.168 -7.153 -15.137 1.00 95.69 71 SER A O 1
ATOM 560 N N . LEU A 1 72 ? -4.234 -5.299 -14.268 1.00 96.56 72 LEU A N 1
ATOM 561 C CA . LEU A 1 72 ? -4.991 -5.292 -13.022 1.00 96.56 72 LEU A CA 1
ATOM 562 C C . LEU A 1 72 ? -6.487 -5.074 -13.271 1.00 96.56 72 LEU A C 1
ATOM 564 O O . LEU A 1 72 ? -7.308 -5.754 -12.655 1.00 96.56 72 LEU A O 1
ATOM 568 N N . GLY A 1 73 ? -6.845 -4.209 -14.227 1.00 96.62 73 GLY A N 1
ATOM 569 C CA . GLY A 1 73 ? -8.231 -3.991 -14.641 1.00 96.62 73 GLY A CA 1
ATOM 570 C C . GLY A 1 73 ? -8.921 -5.280 -15.099 1.00 96.62 73 GLY A C 1
ATOM 571 O O . GLY A 1 73 ? -10.032 -5.569 -14.659 1.00 96.62 73 GLY A O 1
ATOM 572 N N . ARG A 1 74 ? -8.235 -6.120 -15.889 1.00 96.31 74 ARG A N 1
ATOM 573 C CA . ARG A 1 74 ? -8.752 -7.446 -16.294 1.00 96.31 74 ARG A CA 1
ATOM 574 C C . ARG A 1 74 ? -8.938 -8.410 -15.118 1.00 96.31 74 ARG A C 1
ATOM 576 O O . ARG A 1 74 ? -9.788 -9.292 -15.188 1.00 96.31 74 ARG A O 1
ATOM 583 N N . ALA A 1 75 ? -8.165 -8.242 -14.048 1.00 96.25 75 ALA A N 1
ATOM 584 C CA . ALA A 1 75 ? -8.267 -9.025 -12.817 1.00 96.25 75 ALA A CA 1
ATOM 585 C C . ALA A 1 75 ? -9.245 -8.424 -11.785 1.00 96.25 75 ALA A C 1
ATOM 587 O O . ALA A 1 75 ? -9.327 -8.924 -10.665 1.00 96.25 75 ALA A O 1
ATOM 588 N N . ASN A 1 76 ? -9.989 -7.367 -12.137 1.00 97.25 76 ASN A N 1
ATOM 589 C CA . ASN A 1 76 ? -10.862 -6.610 -11.228 1.00 97.25 76 ASN A CA 1
ATOM 590 C C . ASN A 1 76 ? -10.124 -5.984 -10.027 1.00 97.25 76 ASN A C 1
ATOM 592 O O . ASN A 1 76 ? -10.699 -5.804 -8.952 1.00 97.25 76 ASN A O 1
ATOM 596 N N . ILE A 1 77 ? -8.853 -5.618 -10.208 1.00 97.62 77 ILE A N 1
ATOM 597 C CA . ILE A 1 77 ? -8.062 -4.878 -9.225 1.00 97.62 77 ILE A CA 1
ATOM 598 C C . ILE A 1 77 ? -7.911 -3.439 -9.719 1.00 97.62 77 ILE A C 1
ATOM 600 O O . ILE A 1 77 ? -7.309 -3.180 -10.754 1.00 97.62 77 ILE A O 1
ATOM 604 N N . THR A 1 78 ? -8.469 -2.482 -8.978 1.00 97.25 78 THR A N 1
ATOM 605 C CA . THR A 1 78 ? -8.407 -1.061 -9.349 1.00 97.25 78 THR A CA 1
ATOM 606 C C . THR A 1 78 ? -7.246 -0.376 -8.644 1.00 97.25 78 THR A C 1
ATOM 608 O O . THR A 1 78 ? -7.269 -0.195 -7.429 1.00 97.25 78 THR A O 1
ATOM 611 N N . LEU A 1 79 ? -6.245 0.024 -9.421 1.00 96.50 79 LEU A N 1
ATOM 612 C CA . LEU A 1 79 ? -5.105 0.832 -8.994 1.00 96.50 79 LEU A CA 1
ATOM 613 C C . LEU A 1 79 ? -4.843 1.918 -10.041 1.00 96.50 79 LEU A C 1
ATOM 615 O O . LEU A 1 79 ? -5.552 2.002 -11.041 1.00 96.50 79 LEU A O 1
ATOM 619 N N . ASN A 1 80 ? -3.858 2.777 -9.794 1.00 94.38 80 ASN A N 1
ATOM 620 C CA . ASN A 1 80 ? -3.549 3.889 -10.681 1.00 94.38 80 ASN A CA 1
ATOM 621 C C . ASN A 1 80 ? -2.063 3.905 -11.042 1.00 94.38 80 ASN A C 1
ATOM 623 O O . ASN A 1 80 ? -1.209 3.902 -10.147 1.00 94.38 80 ASN A O 1
ATOM 627 N N . LYS A 1 81 ? -1.775 3.979 -12.347 1.00 95.44 81 LYS A N 1
ATOM 628 C CA . LYS A 1 81 ? -0.432 4.280 -12.852 1.00 95.44 81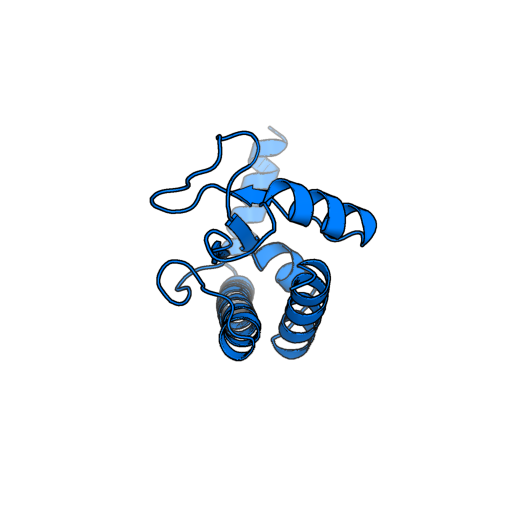 LYS A CA 1
ATOM 629 C C . LYS A 1 81 ? 0.022 5.649 -12.348 1.00 95.44 81 LYS A C 1
ATOM 631 O O . LYS A 1 81 ? -0.780 6.585 -12.263 1.00 95.44 81 LYS A O 1
ATOM 636 N N . ASN A 1 82 ? 1.283 5.769 -11.966 1.00 97.25 82 ASN A N 1
ATOM 637 C CA . ASN A 1 82 ? 1.798 6.975 -11.336 1.00 97.25 82 ASN A CA 1
ATOM 638 C C . ASN A 1 82 ? 3.237 7.243 -11.758 1.00 97.25 82 ASN A C 1
ATOM 640 O O . ASN A 1 82 ? 4.015 6.307 -11.917 1.00 97.25 82 ASN A O 1
ATOM 644 N N . ALA A 1 83 ? 3.579 8.520 -11.914 1.00 96.06 83 ALA A N 1
ATOM 645 C CA . ALA A 1 83 ? 4.948 8.899 -12.205 1.00 96.06 83 ALA A CA 1
ATOM 646 C C . ALA A 1 83 ? 5.850 8.627 -10.996 1.00 96.06 83 ALA A C 1
ATOM 648 O O . ALA A 1 83 ? 5.450 8.823 -9.846 1.00 96.06 83 ALA A O 1
ATOM 649 N N . VAL A 1 84 ? 7.079 8.208 -11.266 1.00 95.94 84 VAL A N 1
ATOM 650 C CA . VAL A 1 84 ? 8.127 8.006 -10.255 1.00 95.94 84 VAL A CA 1
ATOM 651 C C . VAL A 1 84 ? 9.232 9.060 -10.412 1.00 95.94 84 VAL A C 1
ATOM 653 O O . VAL A 1 84 ? 9.253 9.796 -11.402 1.00 95.94 84 VAL A O 1
ATOM 656 N N . PRO A 1 85 ? 10.141 9.230 -9.437 1.00 95.50 85 PRO A N 1
ATOM 657 C CA . PRO A 1 85 ? 11.276 10.131 -9.610 1.00 95.50 85 PRO A CA 1
ATOM 658 C C . PRO A 1 85 ? 12.091 9.771 -10.861 1.00 95.50 85 PRO A C 1
ATOM 660 O O . PRO A 1 85 ? 12.434 8.611 -11.052 1.00 95.50 85 PRO A O 1
ATOM 663 N N . ASN A 1 86 ? 12.419 10.770 -11.687 1.00 93.81 86 ASN A N 1
ATOM 664 C CA . ASN A 1 86 ? 13.147 10.594 -12.954 1.00 93.81 86 ASN A CA 1
ATOM 665 C C . ASN A 1 86 ? 12.474 9.624 -13.945 1.00 93.81 86 ASN A C 1
ATOM 667 O O . ASN A 1 86 ? 13.161 8.912 -14.673 1.00 93.81 86 ASN A O 1
ATOM 671 N N . ASP A 1 87 ? 11.138 9.598 -13.970 1.00 95.31 87 ASP A N 1
ATOM 672 C CA . ASP A 1 87 ? 10.366 8.740 -14.870 1.00 95.31 87 ASP A CA 1
ATOM 673 C C . ASP A 1 87 ? 10.755 8.961 -16.353 1.00 95.31 87 ASP A C 1
ATOM 675 O O . ASP A 1 87 ? 10.591 10.079 -16.857 1.00 95.31 87 ASP A O 1
ATOM 679 N N . PRO A 1 88 ? 11.252 7.934 -17.075 1.00 93.88 88 PRO A N 1
ATOM 680 C CA . PRO A 1 88 ? 11.575 8.047 -18.497 1.00 93.88 88 PRO A CA 1
ATOM 681 C C . PRO A 1 88 ? 10.322 8.071 -19.386 1.00 93.88 88 PRO A C 1
ATOM 683 O O . PRO A 1 88 ? 10.405 8.425 -20.563 1.00 93.88 88 PRO A O 1
ATOM 686 N N . GLN A 1 89 ? 9.162 7.676 -18.852 1.00 94.75 89 GLN A N 1
ATOM 687 C CA . GLN A 1 89 ? 7.909 7.589 -19.590 1.00 94.75 89 GLN A CA 1
ATOM 688 C C . GLN A 1 89 ? 7.114 8.894 -19.518 1.00 94.75 89 GLN A C 1
ATOM 690 O O . GLN A 1 89 ? 7.199 9.686 -18.581 1.00 94.75 89 GLN A O 1
ATOM 695 N N . SER A 1 90 ? 6.252 9.105 -20.513 1.00 93.81 90 SER A N 1
ATOM 696 C CA . SER A 1 90 ? 5.334 10.248 -20.502 1.00 93.81 90 SER A CA 1
ATOM 697 C C . SER A 1 90 ? 4.305 10.148 -19.369 1.00 93.81 90 SER A C 1
ATOM 699 O O . SER A 1 90 ? 3.950 9.056 -18.921 1.00 93.81 90 SER A O 1
ATOM 701 N N . ARG A 1 91 ? 3.691 11.283 -19.007 1.00 90.25 91 ARG A N 1
ATOM 702 C CA . ARG A 1 91 ? 2.582 11.350 -18.032 1.00 90.25 91 ARG A CA 1
ATOM 703 C C . ARG A 1 91 ? 1.375 10.453 -18.357 1.00 90.25 91 ARG A C 1
ATOM 705 O O . ARG A 1 91 ? 0.551 10.212 -17.483 1.00 90.25 91 ARG A O 1
ATOM 712 N N . PHE A 1 92 ? 1.228 10.014 -19.610 1.00 91.19 92 PHE A N 1
ATOM 713 C CA . PHE A 1 92 ? 0.136 9.136 -20.042 1.00 91.19 92 PHE A CA 1
ATOM 714 C C . PHE A 1 92 ? 0.460 7.645 -19.875 1.00 91.19 92 PHE A C 1
ATOM 716 O O . PHE A 1 92 ? -0.454 6.824 -19.929 1.00 91.19 92 PHE A O 1
ATOM 723 N N . VAL A 1 93 ? 1.736 7.299 -19.679 1.00 93.31 93 VAL A N 1
ATOM 724 C CA . VAL A 1 93 ? 2.237 5.918 -19.625 1.00 93.31 93 VAL A CA 1
ATOM 725 C C . VAL A 1 93 ? 2.813 5.605 -18.244 1.00 93.31 93 VAL A C 1
ATOM 727 O O . VAL A 1 93 ? 2.318 4.690 -17.588 1.00 93.31 93 VAL A O 1
ATOM 730 N N . THR A 1 94 ? 3.742 6.435 -17.755 1.00 96.38 94 THR A N 1
ATOM 731 C CA . THR A 1 94 ? 4.431 6.351 -16.448 1.00 96.38 94 THR A CA 1
ATOM 732 C C . THR A 1 94 ? 5.169 5.031 -16.176 1.00 96.38 94 THR A C 1
ATOM 734 O O . THR A 1 94 ? 4.877 3.997 -16.777 1.00 96.38 94 THR A O 1
ATOM 737 N N . SER A 1 95 ? 6.110 5.055 -15.237 1.00 96.12 95 SER A N 1
ATOM 738 C CA . SER A 1 95 ? 6.920 3.898 -14.823 1.00 96.12 95 SER A CA 1
ATOM 739 C C . SER A 1 95 ? 6.644 3.482 -13.379 1.00 96.12 95 SER A C 1
ATOM 741 O O . SER A 1 95 ? 7.518 2.947 -12.705 1.00 96.12 95 SER A O 1
ATOM 743 N N . GLY A 1 96 ? 5.438 3.736 -12.871 1.00 96.12 96 GLY A N 1
ATOM 744 C CA . GLY A 1 96 ? 5.092 3.374 -11.505 1.00 96.12 96 GLY A CA 1
ATOM 745 C C . GLY A 1 96 ? 3.633 3.033 -11.292 1.00 96.12 96 GLY A C 1
ATOM 746 O O . GLY A 1 96 ? 2.756 3.303 -12.117 1.00 96.12 96 GLY A O 1
ATOM 747 N N . LEU A 1 97 ? 3.381 2.437 -10.132 1.00 96.81 97 LEU A N 1
ATOM 748 C CA . LEU A 1 97 ? 2.056 2.032 -9.683 1.00 96.81 97 LEU A CA 1
ATOM 749 C C . LEU A 1 97 ? 1.848 2.475 -8.236 1.00 96.81 97 LEU A C 1
ATOM 751 O O . LEU A 1 97 ? 2.639 2.140 -7.352 1.00 96.81 97 LEU A O 1
ATOM 755 N N . ARG A 1 98 ? 0.763 3.210 -7.980 1.00 98.00 98 ARG A N 1
ATOM 756 C CA . ARG A 1 98 ? 0.395 3.646 -6.630 1.00 98.00 98 ARG A CA 1
ATOM 757 C C . ARG A 1 98 ? -0.581 2.672 -5.994 1.00 98.00 98 ARG A C 1
ATOM 759 O O . ARG A 1 98 ? -1.664 2.437 -6.529 1.00 98.00 98 ARG A O 1
ATOM 766 N N . ILE A 1 99 ? -0.223 2.181 -4.812 1.00 98.25 99 ILE A N 1
ATOM 767 C CA . ILE A 1 99 ? -1.017 1.226 -4.038 1.00 98.25 99 ILE A CA 1
ATOM 768 C C . ILE A 1 99 ? -1.385 1.861 -2.703 1.00 98.25 99 ILE A C 1
ATOM 770 O O . ILE A 1 99 ? -0.531 2.451 -2.048 1.00 98.25 99 ILE A O 1
ATOM 774 N N . GLY A 1 100 ? -2.653 1.752 -2.302 1.00 98.25 100 GLY A N 1
ATOM 775 C CA . GLY A 1 100 ? -3.154 2.274 -1.033 1.00 98.25 100 GLY A CA 1
ATOM 776 C C . GLY A 1 100 ? -4.042 1.273 -0.302 1.00 98.25 100 GLY A C 1
ATOM 777 O O . GLY A 1 100 ? -4.730 0.466 -0.924 1.00 98.25 100 GLY A O 1
ATOM 778 N N . THR A 1 101 ? -4.039 1.338 1.026 1.00 98.69 101 THR A N 1
ATOM 779 C CA . THR A 1 101 ? -4.729 0.385 1.909 1.00 98.69 101 THR A CA 1
ATOM 780 C C . THR A 1 101 ? -6.023 0.847 2.598 1.00 98.69 101 THR A C 1
ATOM 782 O O . THR A 1 101 ? -6.686 -0.037 3.152 1.00 98.69 101 THR A O 1
ATOM 785 N N . PRO A 1 102 ? -6.473 2.128 2.576 1.00 98.69 102 PRO A N 1
ATOM 786 C CA . PRO A 1 102 ? -7.705 2.523 3.268 1.00 98.69 102 PRO A CA 1
ATOM 787 C C . PRO A 1 102 ? -8.925 1.686 2.867 1.00 98.69 102 PRO A C 1
ATOM 789 O O . PRO A 1 102 ? -9.563 1.085 3.724 1.00 98.69 102 PRO A O 1
ATOM 792 N N . ALA A 1 103 ? -9.183 1.539 1.563 1.00 98.38 103 ALA A N 1
ATOM 793 C CA . ALA A 1 103 ? -10.392 0.882 1.063 1.00 98.38 103 ALA A CA 1
ATOM 794 C C . ALA A 1 103 ? -10.510 -0.596 1.478 1.00 98.38 103 ALA A C 1
ATOM 796 O O . ALA A 1 103 ? -11.590 -1.040 1.862 1.00 98.38 103 ALA A O 1
ATOM 797 N N . ILE A 1 104 ? -9.415 -1.366 1.430 1.00 98.44 104 ILE A N 1
ATOM 798 C CA . ILE A 1 104 ? -9.439 -2.770 1.872 1.00 98.44 104 ILE A CA 1
ATOM 799 C C . ILE A 1 104 ? -9.557 -2.869 3.395 1.00 98.44 104 ILE A C 1
ATOM 801 O O . ILE A 1 104 ? -10.277 -3.725 3.905 1.00 98.44 104 ILE A O 1
ATOM 805 N N . THR A 1 105 ? -8.914 -1.953 4.123 1.00 98.69 105 THR A N 1
ATOM 806 C CA . THR A 1 105 ? -8.958 -1.921 5.589 1.00 98.69 105 THR A CA 1
ATOM 807 C C . THR A 1 105 ? -10.368 -1.605 6.082 1.00 98.69 105 THR A C 1
ATOM 809 O O . THR A 1 105 ? -10.850 -2.266 6.995 1.00 98.69 105 THR A O 1
ATOM 812 N N . THR A 1 106 ? -11.083 -0.679 5.431 1.00 98.50 106 THR A N 1
ATOM 813 C CA . THR A 1 106 ? -12.499 -0.387 5.728 1.00 98.50 106 THR A CA 1
ATOM 814 C C . THR A 1 106 ? -13.389 -1.620 5.547 1.00 98.50 106 THR A C 1
ATOM 816 O O . THR A 1 106 ? -14.383 -1.770 6.247 1.00 98.50 106 THR A O 1
ATOM 819 N N . ARG A 1 107 ? -13.019 -2.545 4.651 1.00 98.31 107 ARG A N 1
ATO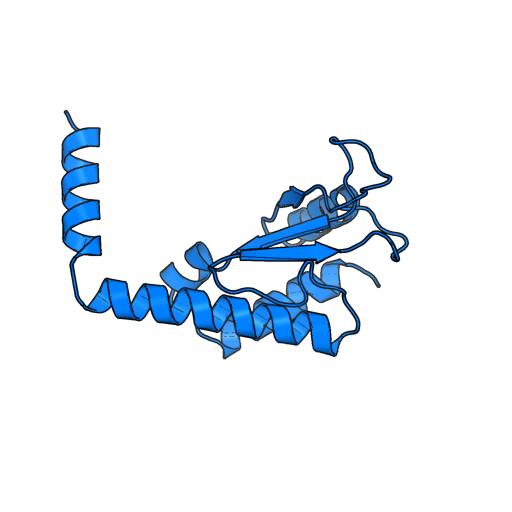M 820 C CA . ARG A 1 107 ? -13.718 -3.827 4.443 1.00 98.31 107 ARG A CA 1
ATOM 821 C C . ARG A 1 107 ? -13.293 -4.926 5.427 1.00 98.31 107 ARG A C 1
ATOM 823 O O . ARG A 1 107 ? -13.696 -6.072 5.255 1.00 98.31 107 ARG A O 1
ATOM 830 N N . GLY A 1 108 ? -12.482 -4.595 6.432 1.00 98.12 108 GLY A N 1
ATOM 831 C CA . GLY A 1 108 ? -12.061 -5.504 7.499 1.00 98.12 108 GLY A CA 1
ATOM 832 C C . GLY A 1 108 ? -10.781 -6.292 7.218 1.00 98.12 108 GLY A C 1
ATOM 833 O O . GLY A 1 108 ? -10.469 -7.210 7.975 1.00 98.12 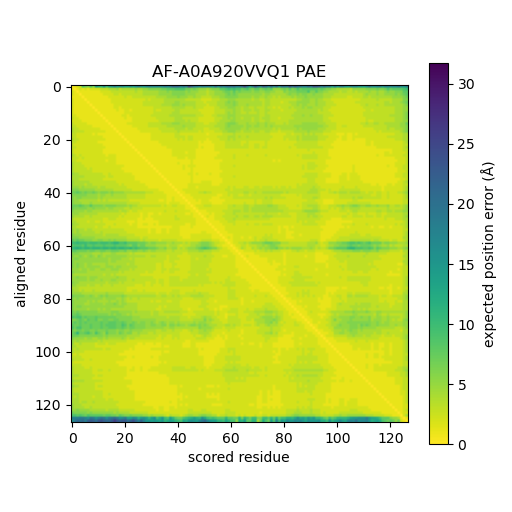108 GLY A O 1
ATOM 834 N N . PHE A 1 109 ? -10.035 -5.968 6.157 1.00 98.62 109 PHE A N 1
ATOM 835 C CA . PHE A 1 109 ? -8.809 -6.697 5.819 1.00 98.62 109 PHE A CA 1
ATOM 836 C C . PHE A 1 109 ? -7.708 -6.404 6.840 1.00 98.62 109 PHE A C 1
ATOM 838 O O . PHE A 1 109 ? -7.470 -5.244 7.200 1.00 98.62 109 PHE A O 1
ATOM 845 N N . LYS A 1 110 ? -6.998 -7.453 7.256 1.00 98.62 110 LYS A N 1
ATOM 846 C CA . LYS A 1 110 ? -5.810 -7.376 8.110 1.00 98.62 110 LYS A CA 1
ATOM 847 C C . LYS A 1 110 ? -4.563 -7.745 7.306 1.00 98.62 110 LYS A C 1
ATOM 849 O O . LYS A 1 110 ? -4.615 -7.921 6.089 1.00 98.62 110 LYS A O 1
ATOM 854 N N . GLU A 1 111 ? -3.427 -7.863 7.983 1.00 98.69 111 GLU A N 1
ATOM 855 C CA . GLU A 1 111 ? -2.110 -8.093 7.385 1.00 98.69 111 GLU A CA 1
ATOM 856 C C . GLU A 1 111 ? -2.094 -9.341 6.488 1.00 98.69 111 GLU A C 1
ATOM 858 O O . GLU A 1 111 ? -1.502 -9.329 5.408 1.00 98.69 111 GLU A O 1
ATOM 863 N N . LYS A 1 112 ? -2.796 -10.408 6.890 1.00 98.69 112 LYS A N 1
ATOM 864 C CA . LYS A 1 112 ? -2.890 -11.653 6.117 1.00 98.69 112 LYS A CA 1
ATOM 865 C C . LYS A 1 112 ? -3.585 -11.433 4.773 1.00 98.69 112 LYS A C 1
ATOM 867 O O . LYS A 1 112 ? -3.056 -11.836 3.735 1.00 98.69 112 LYS A O 1
ATOM 872 N N . GLU A 1 113 ? -4.748 -10.787 4.775 1.00 98.69 113 GLU A N 1
ATOM 873 C CA . GLU A 1 113 ? -5.505 -10.503 3.555 1.00 98.69 113 GLU A CA 1
ATOM 874 C C . GLU A 1 113 ? -4.786 -9.453 2.700 1.00 98.69 113 GLU A C 1
ATOM 876 O O . GLU A 1 113 ? -4.699 -9.609 1.484 1.00 98.69 113 GLU A O 1
ATOM 881 N N . ALA A 1 114 ? -4.198 -8.426 3.320 1.00 98.69 114 ALA A N 1
ATOM 882 C CA . ALA A 1 114 ? -3.401 -7.413 2.632 1.00 98.69 114 ALA A CA 1
ATOM 883 C C . ALA A 1 114 ? -2.178 -8.033 1.932 1.00 98.69 114 ALA A C 1
ATOM 885 O O . ALA A 1 114 ? -1.917 -7.734 0.766 1.00 98.69 114 ALA A O 1
ATOM 886 N N . SER A 1 115 ? -1.477 -8.960 2.594 1.00 98.62 115 SER A N 1
ATOM 887 C CA . SER A 1 115 ? -0.383 -9.731 1.993 1.00 98.62 115 SER A CA 1
ATOM 888 C C . SER A 1 115 ? -0.864 -10.544 0.791 1.00 98.62 115 SER A C 1
ATOM 890 O O . SER A 1 115 ? -0.211 -10.562 -0.252 1.00 98.62 115 SER A O 1
ATOM 892 N N . GLN A 1 116 ? -2.031 -11.184 0.897 1.00 98.50 116 GLN A N 1
ATOM 893 C CA . GLN A 1 116 ? -2.609 -11.945 -0.208 1.00 98.50 116 GLN A CA 1
ATOM 894 C C . GLN A 1 116 ? -2.973 -11.052 -1.403 1.00 98.50 116 GLN A C 1
ATOM 896 O O . GLN A 1 116 ? -2.661 -11.400 -2.541 1.00 98.50 116 GLN A O 1
ATOM 901 N N . VAL A 1 117 ? -3.564 -9.881 -1.152 1.00 98.25 117 VAL A N 1
ATOM 902 C CA . VAL A 1 117 ? -3.859 -8.888 -2.195 1.00 98.25 117 VAL A CA 1
ATOM 903 C C . VAL A 1 117 ? -2.574 -8.393 -2.858 1.00 98.25 117 VAL A C 1
ATOM 905 O O . VAL A 1 117 ? -2.511 -8.334 -4.084 1.00 98.25 117 VAL A O 1
ATOM 908 N N . ALA A 1 118 ? -1.524 -8.099 -2.085 1.00 98.12 118 ALA A N 1
ATOM 909 C CA . ALA A 1 118 ? -0.228 -7.703 -2.637 1.00 98.12 118 ALA A CA 1
ATOM 910 C C . ALA A 1 118 ? 0.373 -8.791 -3.539 1.00 98.12 118 ALA A C 1
ATOM 912 O O . ALA A 1 118 ? 0.898 -8.470 -4.602 1.00 98.12 118 ALA A O 1
ATOM 913 N N . LYS A 1 119 ? 0.233 -10.074 -3.177 1.00 97.88 119 LYS A N 1
ATOM 914 C CA . LYS A 1 119 ? 0.656 -11.195 -4.034 1.00 97.88 119 LYS A CA 1
ATOM 915 C C . LYS A 1 119 ? -0.122 -11.234 -5.348 1.00 97.88 119 LYS A C 1
ATOM 917 O O . LYS A 1 119 ? 0.493 -11.414 -6.392 1.00 97.88 119 LYS A O 1
ATOM 922 N N . TRP A 1 120 ? -1.441 -11.031 -5.324 1.00 97.50 120 TRP A N 1
ATOM 923 C CA . TRP A 1 120 ? -2.244 -10.965 -6.553 1.00 97.50 120 TRP A CA 1
ATOM 924 C C . TRP A 1 120 ? -1.848 -9.789 -7.447 1.00 97.50 120 TRP A C 1
ATOM 926 O O . TRP A 1 120 ? -1.721 -9.962 -8.657 1.00 97.50 120 TRP A O 1
ATOM 936 N N . ILE A 1 121 ? -1.595 -8.614 -6.861 1.00 97.12 121 ILE A N 1
ATOM 937 C CA . ILE A 1 121 ? -1.099 -7.449 -7.608 1.00 97.12 121 ILE A CA 1
ATOM 938 C C . ILE A 1 121 ? 0.263 -7.765 -8.228 1.00 97.12 121 ILE A C 1
ATOM 940 O O . ILE A 1 121 ? 0.464 -7.521 -9.414 1.00 97.12 121 ILE A O 1
ATOM 944 N N . TRP A 1 122 ? 1.181 -8.345 -7.452 1.00 95.75 122 TRP A N 1
ATOM 945 C CA . TRP A 1 122 ? 2.504 -8.731 -7.934 1.00 95.75 122 TRP A CA 1
ATOM 946 C C . TRP A 1 122 ? 2.430 -9.723 -9.103 1.00 95.75 122 TRP A C 1
ATOM 948 O O . TRP A 1 122 ? 3.095 -9.514 -10.112 1.00 95.75 122 TRP A O 1
ATOM 958 N N . MET A 1 123 ? 1.559 -10.736 -9.037 1.00 94.25 123 MET A N 1
ATOM 959 C CA . MET A 1 123 ? 1.341 -11.675 -10.151 1.00 94.25 123 MET A CA 1
ATOM 960 C C . MET A 1 123 ? 0.882 -10.972 -11.440 1.00 94.25 123 MET A C 1
ATOM 962 O O . MET A 1 123 ? 1.160 -11.452 -12.537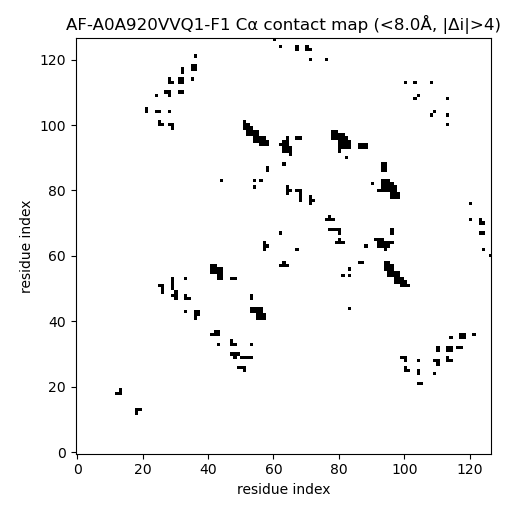 1.00 94.25 123 MET A O 1
ATOM 966 N N . CYS A 1 124 ? 0.201 -9.827 -11.329 1.00 93.25 124 CYS A N 1
ATOM 967 C CA . CYS A 1 124 ? -0.238 -9.046 -12.486 1.00 93.25 124 CYS A CA 1
ATOM 968 C C . CYS A 1 124 ? 0.879 -8.210 -13.128 1.00 93.25 124 CYS A C 1
ATOM 970 O O . CYS A 1 124 ? 0.669 -7.730 -14.245 1.00 93.25 124 CYS A O 1
ATOM 972 N N . LEU A 1 125 ? 2.034 -8.051 -12.465 1.00 88.81 125 LEU A N 1
ATOM 973 C CA . LEU A 1 125 ? 3.203 -7.366 -13.025 1.00 88.81 125 LEU A CA 1
ATOM 974 C C . LEU A 1 125 ? 3.847 -8.169 -14.165 1.00 88.81 125 LEU A C 1
ATOM 976 O O . LEU A 1 125 ? 4.461 -7.568 -15.032 1.00 88.81 125 LEU A O 1
ATOM 980 N N . LYS A 1 126 ? 3.657 -9.498 -14.221 1.00 72.75 126 LYS A N 1
ATOM 981 C CA . LYS A 1 126 ? 4.252 -10.379 -15.251 1.00 72.75 126 LYS A CA 1
ATOM 982 C C . LYS A 1 126 ? 5.789 -10.275 -15.344 1.00 72.75 126 LYS A C 1
ATOM 984 O O . LYS A 1 126 ? 6.340 -10.361 -16.439 1.00 72.75 126 LYS A O 1
ATOM 989 N N . ILE A 1 127 ? 6.445 -10.070 -14.201 1.00 67.19 127 ILE A N 1
ATOM 990 C CA . ILE A 1 127 ? 7.909 -9.996 -14.040 1.00 67.19 127 ILE A CA 1
ATOM 991 C C . ILE A 1 127 ? 8.480 -11.264 -13.418 1.00 67.19 127 ILE A C 1
ATOM 993 O O . ILE A 1 127 ? 7.695 -12.009 -12.788 1.00 67.19 127 ILE A O 1
#

pLDDT: mean 96.01, std 4.51, range [67.19, 98.88]

Mean predicted aligned error: 2.92 Å

Solvent-accessible surface area (backbone atoms only — not comparable to full-atom values): 6931 Å² total; per-residue (Å²): 109,72,70,58,53,50,50,54,51,53,54,53,54,61,69,38,74,66,40,58,52,48,53,52,46,17,37,49,24,29,44,40,27,46,48,57,40,48,80,66,78,40,52,41,55,90,78,48,60,94,46,45,45,44,40,40,54,27,77,96,46,102,52,40,12,42,59,37,37,56,43,26,50,78,69,76,42,91,66,44,54,30,76,45,91,87,46,90,48,53,97,88,39,16,22,8,39,44,48,70,23,57,74,53,35,76,73,69,48,47,52,71,55,33,37,52,51,38,51,57,54,53,64,46,61,76,123

Foldseek 3Di:
DVVVVVVVVVVVVCPDPVVVVLQVQLQQLQQLLLVLCVVVVWDWAVSGDPGFKTKTFQQVPPAWLVQLQVLCVVVVHHWHGDADVPWPDDPVTHGITMDGRNVVSVVVDGSVVSSVVSVVSVVSSVD